Protein AF-A0A7V4Q526-F1 (afdb_monomer_lite)

Radius of gyration: 17.18 Å; chains: 1; bounding box: 49×26×50 Å

pLDDT: mean 86.92, std 17.35, range [34.34, 98.81]

Foldseek 3Di:
DDPPPPPCPDLAQDDLLRLLVVLLVLLVVQLVVLVVLCVFEDEPLLNVLSVVSSVVSVVSSVQSVVCNVVVHHPDPPNVVDDDDDPPCLVVQPADDGHHHDYNSNSVNNSVVSVVVSVVVVVSNVCSCVPDD

Sequence (132 aa):
MALSTDSVQGDVCYTFEAAIEMATQMEDEGFRAYLSALRIVKDKGARQIFKEAALDELEHKHQLEKALIDGEMKGGAGLQQPVPTMNLSYVLAKRELRAESDAREALAYAIHLEKGSIDFYQRMSKGCEGAP

Structure (mmCIF, N/CA/C/O backbone):
data_AF-A0A7V4Q526-F1
#
_entry.id   AF-A0A7V4Q526-F1
#
loop_
_atom_site.group_PDB
_atom_site.id
_atom_site.type_symbol
_atom_site.label_atom_id
_atom_site.label_alt_id
_atom_site.label_comp_id
_atom_site.label_asym_id
_atom_site.label_entity_id
_atom_site.label_seq_id
_atom_site.pdbx_PDB_ins_code
_atom_site.Cartn_x
_atom_site.Cartn_y
_atom_site.Cartn_z
_atom_site.occupancy
_atom_site.B_iso_or_equiv
_atom_site.auth_seq_id
_atom_site.auth_comp_id
_atom_site.auth_asym_id
_atom_site.auth_atom_id
_atom_site.pdbx_PDB_model_num
ATOM 1 N N . MET A 1 1 ? -31.234 1.199 -24.301 1.00 36.28 1 MET A N 1
ATOM 2 C CA . MET A 1 1 ? -29.969 1.481 -25.006 1.00 36.28 1 MET A CA 1
ATOM 3 C C . MET A 1 1 ? -28.967 1.883 -23.936 1.00 36.28 1 MET A C 1
ATOM 5 O O . MET A 1 1 ? -28.979 3.025 -23.505 1.00 36.28 1 MET A O 1
ATOM 9 N N . ALA A 1 2 ? -28.252 0.906 -23.378 1.00 34.34 2 ALA A N 1
ATOM 10 C CA . ALA A 1 2 ? -27.246 1.141 -22.347 1.00 34.34 2 ALA A CA 1
ATOM 11 C C . ALA A 1 2 ? -25.891 1.267 -23.048 1.00 34.34 2 ALA A C 1
ATOM 13 O O . ALA A 1 2 ? -25.479 0.344 -23.746 1.00 34.34 2 ALA A O 1
ATOM 14 N N . LEU A 1 3 ? -25.252 2.427 -22.917 1.00 39.72 3 LEU A N 1
ATOM 15 C CA . LEU A 1 3 ? -23.849 2.601 -23.265 1.00 39.72 3 LEU A CA 1
ATOM 16 C C . LEU A 1 3 ? -23.042 2.149 -22.050 1.00 39.72 3 LEU A C 1
ATOM 18 O O . LEU A 1 3 ? -22.919 2.885 -21.074 1.00 39.72 3 LEU A O 1
ATOM 22 N N . SER A 1 4 ? -22.555 0.914 -22.100 1.00 38.62 4 SER A N 1
ATOM 23 C CA . SER A 1 4 ? -21.489 0.447 -21.223 1.00 38.62 4 SER A CA 1
ATOM 24 C C . SER A 1 4 ? -20.201 1.123 -21.681 1.00 38.62 4 SER A C 1
ATOM 26 O O . SER A 1 4 ? -19.687 0.819 -22.755 1.00 38.62 4 SER A O 1
ATOM 28 N N . THR A 1 5 ? -19.697 2.077 -20.906 1.00 42.31 5 THR A N 1
ATOM 29 C CA . THR A 1 5 ? -18.315 2.540 -21.039 1.00 42.31 5 THR A CA 1
ATOM 30 C C . THR A 1 5 ? -17.425 1.553 -20.295 1.00 42.31 5 THR A C 1
ATOM 32 O O . THR A 1 5 ? -17.033 1.805 -19.158 1.00 42.31 5 THR A O 1
ATOM 35 N N . ASP A 1 6 ? -17.141 0.415 -20.925 1.00 39.94 6 ASP A N 1
ATOM 36 C CA . ASP A 1 6 ? -15.952 -0.354 -20.572 1.00 39.94 6 ASP A CA 1
ATOM 37 C C . ASP A 1 6 ? -14.749 0.475 -21.028 1.00 39.94 6 ASP A C 1
ATOM 39 O O . ASP A 1 6 ? -14.494 0.645 -22.223 1.00 39.94 6 ASP A O 1
ATOM 43 N N . SER A 1 7 ? -14.043 1.070 -20.071 1.00 39.41 7 SER A N 1
ATOM 44 C CA . SER A 1 7 ? -12.745 1.691 -20.305 1.00 39.41 7 SER A CA 1
ATOM 45 C C . SER A 1 7 ? -11.748 0.588 -20.659 1.00 39.41 7 SER A C 1
ATOM 47 O O . SER A 1 7 ? -11.126 -0.008 -19.780 1.00 39.41 7 SER A O 1
ATOM 49 N N . VAL A 1 8 ? -11.622 0.297 -21.954 1.00 44.03 8 VAL A N 1
ATOM 50 C CA . VAL A 1 8 ? -10.543 -0.523 -22.508 1.00 44.03 8 VAL A CA 1
ATOM 51 C C . VAL A 1 8 ? -9.253 0.282 -22.366 1.00 44.03 8 VAL A C 1
ATOM 53 O O . VAL A 1 8 ? -8.866 1.035 -23.257 1.00 44.03 8 VAL A O 1
ATOM 56 N N . GLN A 1 9 ? -8.602 0.174 -21.211 1.00 48.62 9 GLN A N 1
ATOM 57 C CA . GLN A 1 9 ? -7.187 0.502 -21.106 1.00 48.62 9 GLN A CA 1
ATOM 58 C C . GLN A 1 9 ? -6.470 -0.645 -21.829 1.00 48.62 9 GLN A C 1
ATOM 60 O O . GLN A 1 9 ? -6.382 -1.745 -21.291 1.00 48.62 9 GLN A O 1
ATOM 65 N N . GLY A 1 10 ? -6.119 -0.441 -23.102 1.00 48.88 10 GLY A N 1
ATOM 66 C CA . GLY A 1 10 ? -5.400 -1.447 -23.889 1.00 48.88 10 GLY A CA 1
ATOM 67 C C . GLY A 1 10 ? -4.068 -1.821 -23.236 1.00 48.88 10 GLY A C 1
ATOM 68 O O . GLY A 1 10 ? -3.585 -1.092 -22.370 1.00 48.88 10 GLY A O 1
ATOM 69 N N . ASP A 1 11 ? -3.478 -2.938 -23.659 1.00 56.81 11 ASP A N 1
ATOM 70 C CA . ASP A 1 11 ? -2.137 -3.358 -23.245 1.00 56.81 11 ASP A CA 1
ATOM 71 C C . ASP A 1 11 ? -1.111 -2.319 -23.739 1.00 56.81 11 ASP A C 1
ATOM 73 O O . ASP A 1 11 ? -0.634 -2.360 -24.874 1.00 56.81 11 ASP A O 1
ATOM 77 N N . VAL A 1 12 ? -0.868 -1.290 -22.923 1.00 62.72 12 VAL A N 1
ATOM 78 C CA . VAL A 1 12 ? 0.111 -0.238 -23.199 1.00 62.72 12 VAL A CA 1
ATOM 79 C C . VAL A 1 12 ? 1.437 -0.689 -22.610 1.00 62.72 12 VAL A C 1
ATOM 81 O O . VAL A 1 12 ? 1.535 -0.924 -21.407 1.00 62.72 12 VAL A O 1
ATOM 84 N N . CYS A 1 13 ? 2.470 -0.770 -23.447 1.00 73.25 13 CYS A N 1
ATOM 85 C CA . CYS A 1 13 ? 3.811 -1.027 -22.953 1.00 73.25 13 CYS A CA 1
ATOM 86 C C . CYS A 1 13 ? 4.381 0.253 -22.329 1.00 73.25 13 CYS A C 1
ATOM 88 O O . CYS A 1 13 ? 4.461 1.300 -22.978 1.00 73.25 13 CYS A O 1
ATOM 90 N N . TYR A 1 14 ? 4.733 0.169 -21.049 1.00 79.88 14 TYR A N 1
ATOM 91 C CA . TYR A 1 14 ? 5.260 1.284 -20.271 1.00 79.88 14 TYR A CA 1
ATOM 92 C C . TYR A 1 14 ? 6.788 1.308 -20.343 1.00 79.88 14 TYR A C 1
ATOM 94 O O . TYR A 1 14 ? 7.434 0.259 -20.362 1.00 79.88 14 TYR A O 1
ATOM 102 N N . THR A 1 15 ? 7.384 2.504 -20.340 1.00 89.19 15 THR A N 1
ATOM 103 C CA . THR A 1 15 ? 8.808 2.614 -19.994 1.00 89.19 15 THR A CA 1
ATOM 104 C C . THR A 1 15 ? 8.996 2.255 -18.520 1.00 89.19 15 THR A C 1
ATOM 106 O O . THR A 1 15 ? 8.033 2.259 -17.747 1.00 89.19 15 THR A O 1
ATOM 109 N N . PHE A 1 16 ? 10.233 1.958 -18.119 1.00 89.50 16 PHE A N 1
ATOM 110 C CA . PHE A 1 16 ? 10.550 1.691 -16.717 1.00 89.50 16 PHE A CA 1
ATOM 111 C C . PHE A 1 16 ? 10.083 2.844 -15.819 1.00 89.50 16 PHE A C 1
ATOM 113 O O . PHE A 1 16 ? 9.369 2.621 -14.848 1.00 89.50 16 PHE A O 1
ATOM 120 N N . GLU A 1 17 ? 10.400 4.080 -16.196 1.00 92.69 17 GLU A N 1
ATOM 121 C CA . GL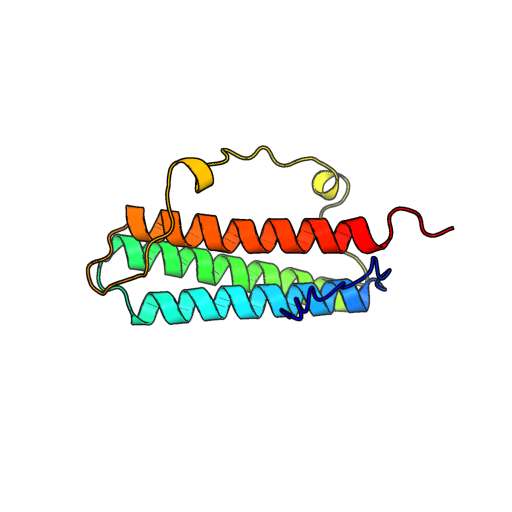U A 1 17 ? 10.044 5.282 -15.446 1.00 92.69 17 GLU A CA 1
ATOM 122 C C . GLU A 1 17 ? 8.527 5.427 -15.315 1.00 92.69 17 GLU A C 1
ATOM 124 O O . GLU A 1 17 ? 8.026 5.597 -14.208 1.00 92.69 17 GLU A O 1
ATOM 129 N N . ALA A 1 18 ? 7.786 5.268 -16.417 1.00 92.75 18 ALA A N 1
ATOM 130 C CA . ALA A 1 18 ? 6.330 5.368 -16.400 1.00 92.75 18 ALA A CA 1
ATOM 131 C C . ALA A 1 18 ? 5.691 4.293 -15.505 1.00 92.75 18 ALA A C 1
ATOM 133 O O . ALA A 1 18 ? 4.774 4.592 -14.741 1.00 92.75 18 ALA A O 1
ATOM 134 N N . ALA A 1 19 ? 6.187 3.053 -15.559 1.00 92.19 19 ALA A N 1
ATOM 135 C CA . ALA A 1 19 ? 5.698 1.974 -14.704 1.00 92.19 19 ALA A CA 1
ATOM 136 C C . ALA A 1 19 ? 5.959 2.265 -13.216 1.00 92.19 19 ALA A C 1
ATOM 138 O O . ALA A 1 19 ? 5.068 2.094 -12.382 1.00 92.19 19 ALA A O 1
ATOM 139 N N . ILE A 1 20 ? 7.157 2.746 -12.873 1.00 94.25 20 ILE A N 1
ATOM 140 C CA . ILE A 1 20 ? 7.510 3.050 -11.483 1.00 94.25 20 ILE A CA 1
ATOM 141 C C . ILE A 1 20 ? 6.759 4.284 -10.962 1.00 94.25 20 ILE A C 1
ATOM 143 O O . ILE A 1 20 ? 6.321 4.277 -9.812 1.00 94.25 20 ILE A O 1
ATOM 147 N N . GLU A 1 21 ? 6.537 5.317 -11.776 1.00 95.19 21 GLU A N 1
ATOM 148 C CA . GLU A 1 21 ? 5.713 6.476 -11.398 1.00 95.19 21 GLU A CA 1
ATOM 149 C C . GLU A 1 21 ? 4.260 6.069 -11.118 1.00 95.19 21 GLU A C 1
ATOM 151 O O . GLU A 1 21 ? 3.690 6.461 -10.096 1.00 95.19 21 GLU A O 1
ATOM 156 N N . MET A 1 22 ? 3.676 5.227 -11.976 1.00 94.81 22 MET A N 1
ATOM 157 C CA . MET A 1 22 ? 2.328 4.693 -11.768 1.00 94.81 22 MET A CA 1
ATOM 158 C C . MET A 1 22 ? 2.239 3.843 -10.494 1.00 94.81 22 MET A C 1
ATOM 160 O O . MET A 1 22 ? 1.290 3.991 -9.723 1.00 94.81 22 MET A O 1
ATOM 164 N N . ALA A 1 23 ? 3.231 2.986 -10.246 1.00 95.38 23 ALA A N 1
ATOM 165 C CA . ALA A 1 23 ? 3.318 2.206 -9.014 1.00 95.38 23 ALA A CA 1
ATOM 166 C C . ALA A 1 23 ? 3.448 3.113 -7.779 1.00 95.38 23 ALA A C 1
ATOM 168 O O . ALA A 1 23 ? 2.723 2.945 -6.806 1.00 95.38 23 ALA A O 1
ATOM 169 N N . THR A 1 24 ? 4.296 4.142 -7.846 1.00 97.50 24 THR A N 1
ATOM 170 C CA . THR A 1 24 ? 4.499 5.113 -6.757 1.00 97.50 24 THR A CA 1
ATOM 171 C C . THR A 1 24 ? 3.200 5.838 -6.407 1.00 97.50 24 THR A C 1
ATOM 173 O O . THR A 1 24 ? 2.898 6.047 -5.229 1.00 97.50 24 THR A O 1
ATOM 176 N N . GLN A 1 25 ? 2.410 6.213 -7.418 1.00 97.94 25 GLN A N 1
ATOM 177 C CA . GLN A 1 25 ? 1.090 6.800 -7.202 1.00 97.94 25 GLN A CA 1
ATOM 178 C C . GLN A 1 25 ? 0.140 5.807 -6.521 1.00 97.94 25 GLN A C 1
ATOM 180 O O . GLN A 1 25 ? -0.552 6.187 -5.577 1.00 97.94 25 GLN A O 1
ATOM 185 N N . MET A 1 26 ? 0.120 4.551 -6.971 1.00 97.62 26 MET A N 1
ATOM 186 C CA . MET A 1 26 ? -0.713 3.506 -6.374 1.00 97.62 26 MET A CA 1
ATOM 187 C C . MET A 1 26 ? -0.382 3.298 -4.886 1.00 97.62 26 MET A C 1
ATOM 189 O O . MET A 1 26 ? -1.300 3.258 -4.066 1.00 97.62 26 MET A O 1
ATOM 193 N N . GLU A 1 27 ? 0.903 3.260 -4.516 1.00 98.25 27 GLU A N 1
ATOM 194 C CA . GLU A 1 27 ? 1.321 3.141 -3.109 1.00 98.25 27 GLU A CA 1
ATOM 195 C C . GLU A 1 27 ? 0.938 4.383 -2.276 1.00 98.25 27 GLU A C 1
ATOM 197 O O . GLU A 1 27 ? 0.510 4.268 -1.125 1.00 98.25 27 GLU A O 1
ATOM 202 N N . ASP A 1 28 ? 1.007 5.597 -2.846 1.00 98.56 28 ASP A N 1
ATOM 203 C CA . ASP A 1 28 ? 0.531 6.817 -2.163 1.00 98.56 28 ASP A CA 1
ATOM 204 C C . ASP A 1 28 ? -0.988 6.779 -1.917 1.00 98.56 28 ASP A C 1
ATOM 206 O O . ASP A 1 28 ? -1.468 7.199 -0.857 1.00 98.56 28 ASP A O 1
ATOM 210 N N . GLU A 1 29 ? -1.757 6.255 -2.874 1.00 98.44 29 GLU A N 1
ATOM 211 C CA . GLU A 1 29 ? -3.200 6.050 -2.737 1.00 98.44 29 GLU A CA 1
ATOM 212 C C . GLU A 1 29 ? -3.525 5.000 -1.661 1.00 98.44 29 GLU A C 1
ATOM 214 O O . GLU A 1 29 ? -4.396 5.252 -0.817 1.00 98.44 29 GLU A O 1
ATOM 219 N N . GLY A 1 30 ? -2.788 3.883 -1.619 1.00 98.19 30 GLY A N 1
ATOM 220 C CA . GLY A 1 30 ? -2.883 2.859 -0.571 1.00 98.19 30 GLY A CA 1
ATOM 221 C C . GLY A 1 30 ? -2.601 3.429 0.821 1.00 98.19 30 GLY A C 1
ATOM 222 O O . GLY A 1 30 ? -3.441 3.347 1.729 1.00 98.19 30 GLY A O 1
ATOM 223 N N . PHE A 1 31 ? -1.495 4.162 0.967 1.00 98.69 31 PHE A N 1
ATOM 224 C CA . PHE A 1 31 ? -1.151 4.869 2.202 1.00 98.69 31 PHE A CA 1
ATOM 225 C C . PHE A 1 31 ? -2.273 5.815 2.665 1.00 98.69 31 PHE A C 1
ATOM 227 O O . PHE A 1 31 ? -2.700 5.798 3.829 1.00 98.69 31 PHE A O 1
ATOM 234 N N . ARG A 1 32 ? -2.810 6.640 1.756 1.00 98.69 32 ARG A N 1
ATOM 235 C CA . ARG A 1 32 ? -3.916 7.567 2.063 1.00 98.69 32 ARG A CA 1
ATOM 236 C C . ARG A 1 32 ? -5.204 6.843 2.434 1.00 98.69 32 ARG A C 1
ATOM 238 O O . ARG A 1 32 ? -5.959 7.356 3.275 1.00 98.69 32 ARG A O 1
ATOM 245 N N . ALA A 1 33 ? -5.470 5.683 1.842 1.00 98.44 33 ALA A N 1
ATOM 246 C CA . ALA A 1 33 ? -6.612 4.857 2.199 1.00 98.44 33 ALA A CA 1
ATOM 247 C C . ALA A 1 33 ? -6.496 4.369 3.651 1.00 98.44 33 ALA A C 1
ATOM 249 O O . ALA A 1 33 ? -7.458 4.507 4.415 1.00 98.44 33 ALA A O 1
ATOM 250 N N . TYR A 1 34 ? -5.313 3.922 4.081 1.00 98.69 34 TYR A N 1
ATOM 251 C CA . TYR A 1 34 ? -5.080 3.526 5.472 1.00 98.69 34 TYR A CA 1
ATOM 252 C C . TYR A 1 34 ? -5.134 4.701 6.456 1.00 98.69 34 TYR A C 1
ATOM 254 O O . TYR A 1 34 ? -5.749 4.584 7.522 1.00 98.69 34 TYR A O 1
ATOM 262 N N . LEU A 1 35 ? -4.610 5.879 6.095 1.00 98.62 35 LEU A N 1
ATOM 263 C CA . LEU A 1 35 ? -4.798 7.090 6.909 1.00 98.62 35 LEU A CA 1
ATOM 264 C C . LEU A 1 35 ? -6.276 7.461 7.066 1.00 98.62 35 LEU A C 1
ATOM 266 O O . LEU A 1 35 ? -6.696 7.926 8.128 1.00 98.62 35 LEU A O 1
ATOM 270 N N . SER A 1 36 ? -7.074 7.266 6.019 1.00 98.56 36 SER A N 1
ATOM 271 C CA . SER A 1 36 ? -8.516 7.510 6.065 1.00 98.56 36 SER A CA 1
ATOM 272 C C . SER A 1 36 ? -9.224 6.479 6.946 1.00 98.56 36 SER A C 1
ATOM 274 O O . SER A 1 36 ? -10.035 6.862 7.788 1.00 98.56 36 SER A O 1
ATOM 276 N N . ALA A 1 37 ? -8.846 5.201 6.858 1.00 98.44 37 ALA A N 1
ATOM 277 C CA . ALA A 1 37 ? -9.348 4.140 7.730 1.00 98.44 37 ALA A CA 1
ATOM 278 C C . ALA A 1 37 ? -9.041 4.410 9.218 1.00 98.44 37 ALA A C 1
ATOM 280 O O . ALA A 1 37 ? -9.926 4.295 10.069 1.00 98.44 37 ALA A O 1
ATOM 281 N N . LEU A 1 38 ? -7.826 4.877 9.535 1.00 98.56 38 LEU A N 1
ATOM 282 C CA . LEU A 1 38 ? -7.406 5.268 10.891 1.00 98.56 38 LEU A CA 1
ATOM 283 C C . LEU A 1 38 ? -8.225 6.416 11.498 1.00 98.56 38 LEU A C 1
ATOM 285 O O . LEU A 1 38 ? -8.255 6.554 12.726 1.00 98.56 38 LEU A O 1
ATOM 289 N N . ARG A 1 39 ? -8.865 7.253 10.673 1.00 98.44 39 ARG A N 1
ATOM 290 C CA . ARG A 1 39 ? -9.774 8.316 11.139 1.00 98.44 39 ARG A CA 1
ATOM 291 C C . ARG A 1 39 ? -11.168 7.787 11.480 1.00 98.44 39 ARG A C 1
ATOM 293 O O . ARG A 1 39 ? -11.885 8.450 12.223 1.00 98.44 39 ARG A O 1
ATOM 300 N N . ILE A 1 40 ? -11.541 6.618 10.959 1.00 98.62 40 ILE A N 1
ATOM 301 C CA . ILE A 1 40 ? -12.857 6.001 11.164 1.00 98.62 40 ILE A CA 1
ATOM 302 C C . ILE A 1 40 ? -12.841 5.114 12.412 1.00 98.62 40 ILE A C 1
ATOM 304 O O . ILE A 1 40 ? -13.678 5.284 13.298 1.00 98.62 40 ILE A O 1
ATOM 308 N N . VAL A 1 41 ? -11.889 4.180 12.500 1.00 98.56 41 VAL A N 1
ATOM 309 C CA . VAL A 1 41 ? -11.913 3.119 13.520 1.00 98.56 41 VAL A CA 1
ATOM 310 C C . VAL A 1 41 ? -11.365 3.567 14.881 1.00 98.56 41 VAL A C 1
ATOM 312 O O . VAL A 1 41 ? -10.365 4.292 14.985 1.00 98.56 41 VAL A O 1
ATOM 315 N N . LYS A 1 42 ? -12.006 3.090 15.953 1.00 98.31 42 LYS A N 1
ATOM 316 C CA . LYS A 1 42 ? -11.611 3.351 17.349 1.00 98.31 42 LYS A CA 1
ATOM 317 C C . LYS A 1 42 ? -11.015 2.131 18.047 1.00 98.31 42 LYS A C 1
ATOM 319 O O . LYS A 1 42 ? -10.267 2.317 19.008 1.00 98.31 42 LYS A O 1
ATOM 324 N N . ASP A 1 43 ? -11.322 0.920 17.581 1.00 98.62 43 ASP A N 1
ATOM 325 C CA . ASP A 1 43 ? -10.762 -0.310 18.145 1.00 98.62 43 ASP A CA 1
ATOM 326 C C . ASP A 1 43 ? -9.229 -0.316 18.058 1.00 98.62 43 ASP A C 1
ATOM 328 O O . ASP A 1 43 ? -8.641 0.035 17.034 1.00 98.62 43 ASP A O 1
ATOM 332 N N . LYS A 1 44 ? -8.560 -0.710 19.145 1.00 98.38 44 LYS A N 1
ATOM 333 C CA . LYS A 1 44 ? -7.093 -0.654 19.216 1.00 98.38 44 LYS A CA 1
ATOM 334 C C . LYS A 1 44 ? -6.435 -1.644 18.256 1.00 98.38 44 LYS A C 1
ATOM 336 O O . LYS A 1 44 ? -5.408 -1.303 17.677 1.00 98.38 44 LYS A O 1
ATOM 341 N N . GLY A 1 45 ? -7.018 -2.831 18.084 1.00 98.44 45 GLY A N 1
ATOM 342 C CA . GLY A 1 45 ? -6.500 -3.851 17.175 1.00 98.44 45 GLY A CA 1
ATOM 343 C C . GLY A 1 45 ? -6.646 -3.427 15.717 1.00 98.44 45 GLY A C 1
ATOM 344 O O . GLY A 1 45 ? -5.667 -3.443 14.975 1.00 98.44 45 GLY A O 1
ATOM 345 N N . ALA A 1 46 ? -7.827 -2.940 15.332 1.00 98.62 46 ALA A N 1
ATOM 346 C CA . ALA A 1 46 ? -8.072 -2.382 14.001 1.00 98.62 46 ALA A CA 1
ATOM 347 C C . ALA A 1 46 ? -7.110 -1.233 13.661 1.00 98.62 46 ALA A C 1
ATOM 349 O O . ALA A 1 46 ? -6.526 -1.188 12.578 1.00 98.62 46 ALA A O 1
ATOM 350 N N . ARG A 1 47 ? -6.906 -0.310 14.609 1.00 98.69 47 ARG A N 1
ATOM 351 C CA . ARG A 1 47 ? -5.967 0.808 14.444 1.00 98.69 47 ARG A CA 1
ATOM 352 C C . ARG A 1 47 ? -4.528 0.342 14.274 1.00 98.69 47 ARG A C 1
ATOM 354 O O . ARG A 1 47 ? -3.801 0.958 13.504 1.00 98.69 47 ARG A O 1
ATOM 361 N N . GLN A 1 48 ? -4.110 -0.698 14.994 1.00 98.75 48 GLN A N 1
ATOM 362 C CA . GLN A 1 48 ? -2.757 -1.228 14.859 1.00 98.75 48 GLN A CA 1
ATOM 363 C C . GLN A 1 48 ? -2.537 -1.810 13.459 1.00 98.75 48 GLN A C 1
ATOM 365 O O . GLN A 1 48 ? -1.565 -1.433 12.818 1.00 98.75 48 GLN A O 1
ATOM 370 N N . ILE A 1 49 ? -3.485 -2.607 12.955 1.00 98.75 49 ILE A N 1
ATOM 371 C CA . ILE A 1 49 ? -3.427 -3.188 11.603 1.00 98.75 49 ILE A CA 1
ATOM 372 C C . ILE A 1 49 ? -3.273 -2.097 10.540 1.00 98.75 49 ILE A C 1
ATOM 374 O O . ILE A 1 49 ? -2.360 -2.153 9.726 1.00 98.75 49 ILE A O 1
ATOM 378 N N . PHE A 1 50 ? -4.122 -1.066 10.564 1.00 98.81 50 PHE A N 1
ATOM 379 C CA . PHE A 1 50 ? -4.028 0.003 9.564 1.00 98.81 50 PHE A CA 1
ATOM 380 C C . PHE A 1 50 ? -2.793 0.882 9.726 1.00 98.81 50 PHE A C 1
ATOM 382 O O . PHE A 1 50 ? -2.332 1.461 8.750 1.00 98.81 50 PHE A O 1
ATOM 389 N N . LYS A 1 51 ? -2.259 1.014 10.943 1.00 98.81 51 LYS A N 1
ATOM 390 C CA . LYS A 1 51 ? -1.004 1.733 11.160 1.00 98.81 51 LYS A CA 1
ATOM 391 C C . LYS A 1 51 ? 0.176 0.965 10.571 1.00 98.81 51 LYS A C 1
ATOM 393 O O . LYS A 1 51 ? 1.019 1.597 9.952 1.00 98.81 51 LYS A O 1
ATOM 398 N N . GLU A 1 52 ? 0.243 -0.343 10.798 1.00 98.75 52 GLU A N 1
ATOM 399 C CA . GLU A 1 52 ? 1.282 -1.207 10.227 1.00 98.75 52 GLU A CA 1
ATOM 400 C C . GLU A 1 52 ? 1.202 -1.187 8.702 1.00 98.75 52 GLU A C 1
ATOM 402 O O . GLU A 1 52 ? 2.164 -0.774 8.068 1.00 98.75 52 GLU A O 1
ATOM 407 N N . ALA A 1 53 ? 0.021 -1.446 8.133 1.00 98.50 53 ALA A N 1
ATOM 408 C CA . ALA A 1 53 ? -0.165 -1.419 6.685 1.00 98.50 53 ALA A CA 1
ATOM 409 C C . ALA A 1 53 ? 0.187 -0.050 6.071 1.00 98.50 53 ALA A C 1
ATOM 411 O O . ALA A 1 53 ? 0.889 0.018 5.076 1.00 98.50 53 ALA A O 1
ATOM 412 N N . ALA A 1 54 ? -0.196 1.069 6.702 1.00 98.69 54 ALA A N 1
ATOM 413 C CA . ALA A 1 54 ? 0.203 2.397 6.226 1.00 98.69 54 ALA A CA 1
ATOM 414 C C . ALA A 1 54 ? 1.728 2.617 6.220 1.00 98.69 54 ALA A C 1
ATOM 416 O O . ALA A 1 54 ? 2.236 3.367 5.390 1.00 98.69 54 ALA A O 1
ATOM 417 N N . LEU A 1 55 ? 2.457 2.041 7.179 1.00 98.75 55 LEU A N 1
ATOM 418 C CA . LEU A 1 55 ? 3.916 2.143 7.208 1.00 98.75 55 LEU A CA 1
ATOM 419 C C . LEU A 1 55 ? 4.549 1.283 6.113 1.00 98.75 55 LEU A C 1
ATOM 421 O O . LEU A 1 55 ? 5.520 1.733 5.510 1.00 98.75 55 LEU A O 1
ATOM 425 N N . ASP A 1 56 ? 3.974 0.114 5.833 1.00 98.44 56 ASP A N 1
ATOM 426 C CA . ASP A 1 56 ? 4.413 -0.749 4.736 1.00 98.44 56 ASP A CA 1
ATOM 427 C C . ASP A 1 56 ? 4.259 -0.031 3.384 1.00 98.44 56 ASP A C 1
ATOM 429 O O . ASP A 1 56 ? 5.234 0.063 2.644 1.00 98.44 56 ASP A O 1
ATOM 433 N N . GLU A 1 57 ? 3.119 0.622 3.116 1.00 98.44 57 GLU A N 1
ATOM 434 C CA . GLU A 1 57 ? 2.930 1.379 1.862 1.00 98.44 57 GLU A CA 1
ATOM 435 C C . GLU A 1 57 ? 3.909 2.550 1.707 1.00 98.44 57 GLU A C 1
ATOM 437 O O . GLU A 1 57 ? 4.355 2.867 0.603 1.00 98.44 57 GLU A O 1
ATOM 442 N N . LEU A 1 58 ? 4.292 3.206 2.810 1.00 98.44 58 LEU A N 1
ATOM 443 C CA . LEU A 1 58 ? 5.331 4.239 2.763 1.00 98.44 58 LEU A CA 1
ATOM 444 C C . LEU A 1 58 ? 6.699 3.659 2.399 1.00 98.44 58 LEU A C 1
ATOM 446 O O . LEU A 1 58 ? 7.445 4.296 1.654 1.00 98.44 58 LEU A O 1
ATOM 450 N N . GLU A 1 59 ? 7.033 2.482 2.924 1.00 98.00 59 GLU A N 1
ATOM 451 C CA . GLU A 1 59 ? 8.277 1.794 2.587 1.00 98.00 59 GLU A CA 1
ATOM 452 C C . GLU A 1 59 ? 8.263 1.321 1.127 1.00 98.00 59 GLU A C 1
ATOM 454 O O . GLU A 1 59 ? 9.233 1.561 0.408 1.00 98.00 59 GLU A O 1
ATOM 459 N N . HIS A 1 60 ? 7.157 0.743 0.645 1.00 96.56 60 HIS A N 1
ATOM 460 C CA . HIS A 1 60 ? 6.987 0.362 -0.762 1.00 96.56 60 HIS A CA 1
ATOM 461 C C . HIS A 1 60 ? 7.176 1.566 -1.689 1.00 96.56 60 HIS A C 1
ATOM 463 O O . HIS A 1 60 ? 7.998 1.535 -2.610 1.00 96.56 60 HIS A O 1
ATOM 469 N N . LYS A 1 61 ? 6.488 2.675 -1.392 1.00 97.81 61 LYS A N 1
ATOM 470 C CA . LYS A 1 61 ? 6.627 3.933 -2.128 1.00 97.81 61 LYS A CA 1
ATOM 471 C C . LYS A 1 61 ? 8.075 4.420 -2.145 1.00 97.81 61 LYS A C 1
ATOM 473 O O . LYS A 1 61 ? 8.596 4.766 -3.203 1.00 97.81 61 LYS A O 1
ATOM 478 N N . HIS A 1 62 ? 8.745 4.415 -0.993 1.00 97.81 62 HIS A N 1
ATOM 479 C CA . HIS A 1 62 ? 10.142 4.834 -0.899 1.00 97.81 62 HIS A CA 1
ATOM 480 C C . HIS A 1 62 ? 11.068 3.970 -1.770 1.00 97.81 62 HIS A C 1
ATOM 482 O O . HIS A 1 62 ? 11.966 4.493 -2.436 1.00 97.81 62 HIS A O 1
ATOM 488 N N . GLN A 1 63 ? 10.853 2.653 -1.793 1.00 95.94 63 GLN A N 1
ATOM 489 C CA . GLN A 1 63 ? 11.636 1.729 -2.615 1.00 95.94 63 GLN A CA 1
ATOM 490 C C . GLN A 1 63 ? 11.456 1.995 -4.114 1.00 95.94 63 GLN A C 1
ATOM 492 O O . GLN A 1 63 ? 12.445 1.971 -4.851 1.00 95.94 63 GLN A O 1
ATOM 497 N N . LEU A 1 64 ? 10.235 2.306 -4.553 1.00 96.25 64 LEU A N 1
ATOM 498 C CA . LEU A 1 64 ? 9.930 2.674 -5.939 1.00 96.25 64 LEU A CA 1
ATOM 499 C C . LEU A 1 64 ? 10.564 4.015 -6.330 1.00 96.25 64 LEU A C 1
ATOM 501 O O . LEU A 1 64 ? 11.250 4.104 -7.347 1.00 96.25 64 LEU A O 1
ATOM 505 N N . GLU A 1 65 ? 10.435 5.044 -5.492 1.00 97.06 65 GLU A N 1
ATOM 506 C CA . GLU A 1 65 ? 11.069 6.349 -5.736 1.00 97.06 65 GLU A CA 1
ATOM 507 C C . GLU A 1 65 ? 12.596 6.228 -5.826 1.00 97.06 65 GLU A C 1
ATOM 509 O O . GLU A 1 65 ? 13.244 6.873 -6.651 1.00 97.06 65 GLU A O 1
ATOM 514 N N . LYS A 1 66 ? 13.191 5.357 -5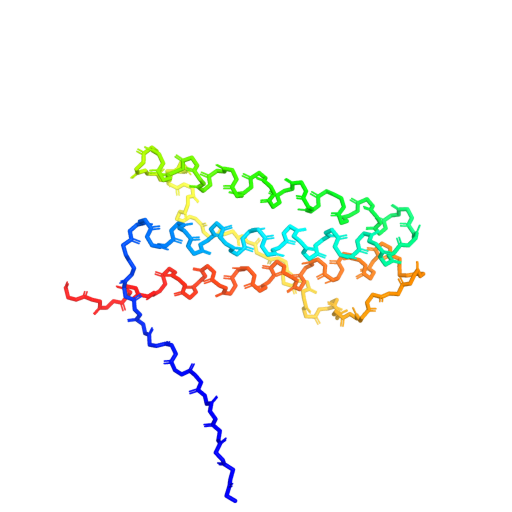.008 1.00 97.00 66 LYS A N 1
ATOM 515 C CA . LYS A 1 66 ? 14.620 5.060 -5.084 1.00 97.00 66 LYS A CA 1
ATOM 516 C C . LYS A 1 66 ? 14.994 4.355 -6.386 1.00 97.00 66 LYS A C 1
ATOM 518 O O . LYS A 1 66 ? 16.049 4.652 -6.940 1.00 97.00 66 LYS A O 1
ATOM 523 N N . ALA A 1 67 ? 14.146 3.464 -6.890 1.00 95.25 67 ALA A N 1
ATOM 524 C CA . ALA A 1 67 ? 14.372 2.787 -8.162 1.00 95.25 67 ALA A CA 1
ATOM 525 C C . ALA A 1 67 ? 14.366 3.754 -9.357 1.00 95.25 67 ALA A C 1
ATOM 527 O O . ALA A 1 67 ? 15.140 3.552 -10.288 1.00 95.25 67 ALA A O 1
ATOM 528 N N . LEU A 1 68 ? 13.582 4.841 -9.311 1.00 94.38 68 LEU A N 1
ATOM 529 C CA . LEU A 1 68 ? 13.657 5.916 -10.317 1.00 94.38 68 LEU A CA 1
ATOM 530 C C . LEU A 1 68 ? 15.035 6.585 -10.351 1.00 94.38 68 LEU A C 1
ATOM 532 O O . LEU A 1 68 ? 15.527 6.928 -11.422 1.00 94.38 68 LEU A O 1
ATOM 536 N N . ILE A 1 69 ? 15.659 6.774 -9.186 1.00 95.50 69 ILE A N 1
ATOM 537 C CA . ILE A 1 69 ? 16.995 7.376 -9.082 1.00 95.50 69 ILE A CA 1
ATOM 538 C C . ILE A 1 69 ? 18.071 6.382 -9.524 1.00 95.50 69 ILE A C 1
ATOM 540 O O . ILE A 1 69 ? 18.983 6.748 -10.264 1.00 95.50 69 ILE A O 1
ATOM 544 N N . ASP A 1 70 ? 17.974 5.139 -9.053 1.00 94.44 70 ASP A N 1
ATOM 545 C CA . ASP A 1 70 ? 18.968 4.094 -9.309 1.00 94.44 70 ASP A CA 1
ATOM 546 C C . ASP A 1 70 ? 18.884 3.570 -10.766 1.00 94.44 70 ASP A C 1
ATOM 548 O O . ASP A 1 70 ? 19.862 3.028 -11.279 1.00 94.44 70 ASP A O 1
ATOM 552 N N . GLY A 1 71 ? 17.743 3.747 -11.447 1.00 91.44 71 GLY A N 1
ATOM 553 C CA . GLY A 1 71 ? 17.484 3.250 -12.805 1.00 91.44 71 GLY A CA 1
ATOM 554 C C . GLY A 1 71 ? 17.179 1.749 -12.876 1.00 91.44 71 GLY A C 1
ATOM 555 O O . GLY A 1 71 ? 17.070 1.189 -13.965 1.00 91.44 71 GLY A O 1
ATOM 556 N N . GLU A 1 72 ? 17.052 1.086 -11.727 1.00 88.56 72 GLU A N 1
ATOM 557 C CA . GLU A 1 72 ? 16.737 -0.335 -11.615 1.00 88.56 72 GLU A CA 1
ATOM 558 C C . GLU A 1 72 ? 15.991 -0.648 -10.310 1.00 88.56 72 GLU A C 1
ATOM 560 O O . GLU A 1 72 ? 16.160 0.018 -9.286 1.00 88.56 72 GLU A O 1
ATOM 565 N N . MET A 1 73 ? 15.182 -1.710 -10.331 1.00 85.75 73 MET A N 1
ATOM 566 C CA . MET A 1 73 ? 14.554 -2.257 -9.127 1.00 85.75 73 MET A CA 1
ATOM 567 C C . MET A 1 73 ? 15.495 -3.229 -8.414 1.00 85.75 73 MET A C 1
ATOM 569 O O . MET A 1 73 ? 16.069 -4.138 -9.017 1.00 85.75 73 MET A O 1
ATOM 573 N N . LYS A 1 74 ? 15.593 -3.099 -7.089 1.00 80.56 74 LYS A N 1
ATOM 574 C CA . LYS A 1 74 ? 16.323 -4.050 -6.238 1.00 80.56 74 LYS A CA 1
ATOM 575 C C . LYS A 1 74 ? 15.456 -5.283 -5.974 1.00 80.56 74 LYS A C 1
ATOM 577 O O . LYS A 1 74 ? 14.251 -5.170 -5.804 1.00 80.56 74 LYS A O 1
ATOM 582 N N . GLY A 1 75 ? 16.070 -6.467 -5.924 1.00 74.38 75 GLY A N 1
ATOM 583 C CA . GLY A 1 75 ? 15.365 -7.731 -5.643 1.00 74.38 75 GLY A CA 1
ATOM 584 C C . GLY A 1 75 ? 15.8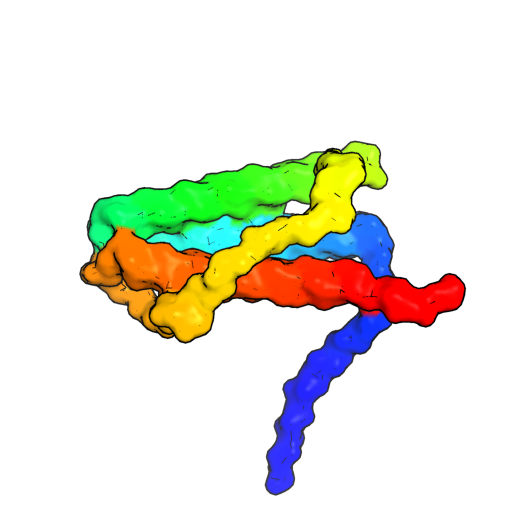24 -8.922 -6.489 1.00 74.38 75 GLY A C 1
ATOM 585 O O . GLY A 1 75 ? 15.598 -10.072 -6.109 1.00 74.38 75 GLY A O 1
ATOM 586 N N . GLY A 1 76 ? 16.540 -8.667 -7.591 1.00 74.62 76 GLY A N 1
ATOM 587 C CA . GLY A 1 76 ? 17.204 -9.695 -8.397 1.00 74.62 76 GLY A CA 1
ATOM 588 C C . GLY A 1 76 ? 16.270 -10.841 -8.800 1.00 74.62 76 GLY A C 1
ATOM 589 O O . GLY A 1 76 ? 15.118 -10.626 -9.167 1.00 74.62 76 GLY A O 1
ATOM 590 N N . ALA A 1 77 ? 16.754 -12.082 -8.692 1.00 72.12 77 ALA A N 1
ATOM 591 C CA . ALA A 1 77 ? 15.980 -13.277 -9.038 1.00 72.12 77 ALA A CA 1
ATOM 592 C C . ALA A 1 77 ? 14.715 -13.481 -8.178 1.00 72.12 77 ALA A C 1
ATOM 594 O O . ALA A 1 77 ? 13.821 -14.218 -8.590 1.00 72.12 77 ALA A O 1
ATOM 595 N N . GLY A 1 78 ? 14.622 -12.839 -7.007 1.00 74.56 78 GLY A N 1
ATOM 596 C CA . GLY A 1 78 ? 13.460 -12.939 -6.123 1.00 74.56 78 GLY A CA 1
ATOM 597 C C . GLY A 1 78 ? 12.198 -12.300 -6.706 1.00 74.56 78 GLY A C 1
ATOM 598 O O . GLY A 1 78 ? 11.108 -12.800 -6.457 1.00 74.56 78 GLY A O 1
ATOM 599 N N . LEU A 1 79 ? 12.338 -11.267 -7.548 1.00 75.12 79 LEU A N 1
ATOM 600 C CA . LEU A 1 79 ? 11.200 -10.591 -8.188 1.00 75.12 79 LEU A CA 1
ATOM 601 C C . LEU A 1 79 ? 10.444 -11.487 -9.178 1.00 75.12 79 LEU A C 1
ATOM 603 O O . LEU A 1 79 ? 9.275 -11.249 -9.454 1.00 75.12 79 LEU A O 1
ATOM 607 N N . GLN A 1 80 ? 11.103 -12.518 -9.713 1.00 73.44 80 GLN A N 1
ATOM 608 C CA . GLN A 1 80 ? 10.490 -13.448 -10.667 1.00 73.44 80 GLN A CA 1
ATOM 609 C C . GLN A 1 80 ? 9.853 -14.667 -9.996 1.00 73.44 80 GLN A C 1
ATOM 611 O O . GLN A 1 80 ? 9.281 -15.520 -10.677 1.00 73.44 80 GLN A O 1
ATOM 616 N N . GLN A 1 81 ? 9.965 -14.792 -8.672 1.00 80.81 81 GLN A N 1
ATOM 617 C CA . GLN A 1 81 ? 9.386 -15.926 -7.970 1.00 80.81 81 GLN A CA 1
ATOM 618 C C . GLN A 1 81 ? 7.926 -15.649 -7.612 1.00 80.81 81 GLN A C 1
ATOM 620 O O . GLN A 1 81 ? 7.617 -14.604 -7.038 1.00 80.81 81 GLN A O 1
ATOM 625 N N . PRO A 1 82 ? 7.011 -16.589 -7.900 1.00 78.50 82 PRO A N 1
ATOM 626 C CA . PRO A 1 82 ? 5.637 -16.456 -7.456 1.00 78.50 82 PRO A CA 1
ATOM 627 C C . PRO A 1 82 ? 5.588 -16.483 -5.928 1.00 78.50 82 PRO A C 1
ATOM 629 O O . PRO A 1 82 ? 6.110 -17.400 -5.292 1.00 78.50 82 PRO A O 1
ATOM 632 N N . VAL A 1 83 ? 4.917 -15.495 -5.342 1.00 80.62 83 VAL A N 1
ATOM 633 C CA . VAL A 1 83 ? 4.643 -15.459 -3.904 1.00 80.62 83 VAL A CA 1
ATOM 634 C C . VAL A 1 83 ? 3.368 -16.266 -3.637 1.00 80.62 83 VAL A C 1
ATOM 636 O O . VAL A 1 83 ? 2.310 -15.921 -4.172 1.00 80.62 83 VAL A O 1
ATOM 639 N N . PRO A 1 84 ? 3.418 -17.348 -2.836 1.00 84.56 84 PRO A N 1
ATOM 640 C CA . PRO A 1 84 ? 2.225 -18.114 -2.500 1.00 84.56 84 PRO A CA 1
ATOM 641 C C . PRO A 1 84 ? 1.208 -17.246 -1.756 1.00 84.56 84 PRO A C 1
ATOM 643 O O . PRO A 1 84 ? 1.541 -16.598 -0.765 1.00 84.56 84 PRO A O 1
ATOM 646 N N . THR A 1 85 ? -0.050 -17.270 -2.195 1.00 84.44 85 THR A N 1
ATOM 647 C CA . THR A 1 85 ? -1.133 -16.527 -1.545 1.00 84.44 85 THR A CA 1
ATOM 648 C C . THR A 1 85 ? -2.082 -17.470 -0.812 1.00 84.44 85 THR A C 1
ATOM 650 O O . THR A 1 85 ? -2.426 -18.554 -1.284 1.00 84.44 85 THR A O 1
ATOM 653 N N . MET A 1 86 ? -2.565 -17.037 0.354 1.00 88.31 86 MET A N 1
ATOM 654 C CA . MET A 1 86 ? -3.589 -17.773 1.109 1.00 88.31 86 MET A CA 1
ATOM 655 C C . MET A 1 86 ? -5.010 -17.558 0.564 1.00 88.31 86 MET A C 1
ATOM 657 O O . MET A 1 86 ? -5.945 -18.209 1.020 1.00 88.31 86 MET A O 1
ATOM 661 N N . ASN A 1 87 ? -5.191 -16.632 -0.387 1.00 87.19 87 ASN A N 1
ATOM 662 C CA . ASN A 1 87 ? -6.478 -16.321 -1.019 1.00 87.19 87 ASN A CA 1
ATOM 663 C C . ASN A 1 87 ? -7.613 -16.004 -0.019 1.00 87.19 87 ASN A C 1
ATOM 665 O O . ASN A 1 87 ? -8.780 -16.317 -0.243 1.00 87.19 87 ASN A O 1
ATOM 669 N N . LEU A 1 88 ? -7.289 -15.336 1.094 1.00 91.69 88 LEU A N 1
ATOM 670 C CA . LEU A 1 88 ? -8.244 -15.081 2.180 1.00 91.69 88 LEU A CA 1
ATOM 671 C C . LEU A 1 88 ? -9.392 -14.134 1.801 1.00 91.69 88 LEU A C 1
ATOM 673 O O . LEU A 1 88 ? -10.419 -14.138 2.477 1.00 91.69 88 LEU A O 1
ATOM 677 N N . SER A 1 89 ? -9.267 -13.373 0.710 1.00 88.62 89 SER A N 1
ATOM 678 C CA . SER A 1 89 ? -10.322 -12.473 0.218 1.00 88.62 89 SER A CA 1
ATOM 679 C C . SER A 1 89 ? -11.639 -13.190 -0.116 1.00 88.62 89 SER A C 1
ATOM 681 O O . SER A 1 89 ? -12.696 -12.572 -0.009 1.00 88.62 89 SER A O 1
ATOM 683 N N . TYR A 1 90 ? -11.608 -14.487 -0.456 1.00 87.31 90 TYR A N 1
ATOM 684 C CA . TYR A 1 90 ? -12.821 -15.285 -0.699 1.00 87.31 90 TYR A CA 1
ATOM 685 C C . TYR A 1 90 ? -13.588 -15.629 0.584 1.00 87.31 90 TYR A C 1
ATOM 687 O O . TYR A 1 90 ? -14.798 -15.834 0.545 1.00 87.31 90 TYR A O 1
ATOM 695 N N . VAL A 1 91 ? -12.887 -15.714 1.718 1.00 90.31 91 VAL A N 1
ATOM 696 C CA . VAL A 1 91 ? -13.457 -16.133 3.010 1.00 90.31 91 VAL A CA 1
ATOM 697 C C . VAL A 1 91 ? -13.759 -14.925 3.900 1.00 90.31 91 VAL A C 1
ATOM 699 O O . VAL A 1 91 ? -14.713 -14.935 4.678 1.00 90.31 91 VAL A O 1
ATOM 702 N N . LEU A 1 92 ? -12.952 -13.870 3.793 1.00 91.69 92 LEU A N 1
ATOM 703 C CA . LEU A 1 92 ? -13.079 -12.641 4.564 1.00 91.69 92 LEU A CA 1
ATOM 704 C C . LEU A 1 92 ? -13.651 -11.541 3.675 1.00 91.69 92 LEU A C 1
ATOM 706 O O . LEU A 1 92 ? -12.913 -10.862 2.972 1.00 91.69 92 LEU A O 1
ATOM 710 N N . ALA A 1 93 ? -14.972 -11.367 3.694 1.00 90.69 93 ALA A N 1
ATOM 711 C CA . ALA A 1 93 ? -15.631 -10.320 2.918 1.00 90.69 93 ALA A CA 1
ATOM 712 C C . ALA A 1 93 ? -15.283 -8.918 3.447 1.00 90.69 93 ALA A C 1
ATOM 714 O O . ALA A 1 93 ? -15.395 -8.660 4.650 1.00 90.69 93 ALA A O 1
ATOM 715 N N . LYS A 1 94 ? -14.927 -7.998 2.540 1.00 91.38 94 LYS A N 1
ATOM 716 C CA . LYS A 1 94 ? -14.779 -6.576 2.863 1.00 91.38 94 LYS A CA 1
ATOM 717 C C . LYS A 1 94 ? -16.134 -5.999 3.255 1.00 91.38 94 LYS A C 1
ATOM 719 O O . LYS A 1 94 ? -17.112 -6.124 2.521 1.00 91.38 94 LYS A O 1
ATOM 724 N N . ARG A 1 95 ? -16.169 -5.341 4.409 1.00 91.62 95 ARG A N 1
ATOM 725 C CA . ARG A 1 95 ? -17.301 -4.533 4.868 1.00 91.62 95 ARG A CA 1
ATOM 726 C C . ARG A 1 95 ? -16.887 -3.072 4.905 1.00 91.62 95 ARG A C 1
ATOM 728 O O . ARG A 1 95 ? -15.698 -2.762 4.971 1.00 91.62 95 ARG A O 1
ATOM 735 N N . GLU A 1 96 ? -17.871 -2.185 4.872 1.00 95.25 96 GLU A N 1
ATOM 736 C CA . GLU A 1 96 ? -17.626 -0.781 5.179 1.00 95.25 96 GLU A CA 1
ATOM 737 C C . GLU A 1 96 ? -17.125 -0.645 6.619 1.00 95.25 96 GLU A C 1
ATOM 739 O O . GLU A 1 96 ? -17.622 -1.309 7.537 1.00 95.25 96 GLU A O 1
ATOM 744 N N . LEU A 1 97 ? -16.110 0.200 6.799 1.00 97.94 97 LEU A N 1
ATOM 745 C CA . LEU A 1 97 ? -15.544 0.471 8.110 1.00 97.94 97 LEU A CA 1
ATOM 746 C C . LEU A 1 97 ? -16.485 1.360 8.912 1.00 97.94 97 LEU A C 1
ATOM 748 O O . LEU A 1 97 ? -17.030 2.341 8.407 1.00 97.94 97 LEU A O 1
ATOM 752 N N . ARG A 1 98 ? -16.607 1.042 10.195 1.00 98.31 98 ARG A N 1
ATOM 753 C CA . ARG A 1 98 ? -17.348 1.823 11.183 1.00 98.31 98 ARG A CA 1
ATOM 754 C C . ARG A 1 98 ? -16.505 2.004 12.437 1.00 98.31 98 ARG A C 1
ATOM 756 O O . ARG A 1 98 ? -15.454 1.383 12.588 1.00 98.31 98 ARG A O 1
ATOM 763 N N . ALA A 1 99 ? -16.925 2.898 13.326 1.00 98.19 99 ALA A N 1
ATOM 764 C CA . ALA A 1 99 ? -16.118 3.271 14.487 1.00 98.19 99 ALA A CA 1
ATOM 765 C C . ALA A 1 99 ? -15.776 2.070 15.387 1.00 98.19 99 ALA A C 1
ATOM 767 O O . ALA A 1 99 ? -14.700 2.030 15.985 1.00 98.19 99 ALA A O 1
ATOM 768 N N . GLU A 1 100 ? -16.682 1.100 15.452 1.00 97.88 100 GLU A N 1
ATOM 769 C CA . GLU A 1 100 ? -16.595 -0.139 16.217 1.00 97.88 100 GLU A CA 1
ATOM 770 C C . GLU A 1 100 ? -16.036 -1.332 15.432 1.00 97.88 100 GLU A C 1
ATOM 772 O O . GLU A 1 100 ? -16.035 -2.440 15.965 1.00 97.88 100 GLU A O 1
ATOM 777 N N . SER A 1 101 ? -15.587 -1.139 14.185 1.00 98.38 101 SER A N 1
ATOM 778 C CA . SER A 1 101 ? -14.968 -2.224 13.424 1.00 98.38 101 SER A CA 1
ATOM 779 C C . SER A 1 101 ? -13.766 -2.790 14.166 1.00 98.38 101 SER A C 1
ATOM 781 O O . SER A 1 101 ? -12.874 -2.046 14.575 1.00 98.38 101 SER A O 1
ATOM 783 N N . ASP A 1 102 ? -13.771 -4.109 14.336 1.00 97.75 102 ASP A N 1
ATOM 784 C CA . ASP A 1 102 ? -12.759 -4.838 15.089 1.00 97.75 102 ASP A CA 1
ATOM 785 C C . ASP A 1 102 ? -11.537 -5.194 14.227 1.00 97.75 102 ASP A C 1
ATOM 787 O O . ASP A 1 102 ? -11.476 -4.930 13.022 1.00 97.75 102 ASP A O 1
ATOM 791 N N . ALA A 1 103 ? -10.540 -5.819 14.852 1.00 97.94 103 ALA A N 1
ATOM 792 C CA . ALA A 1 103 ? -9.327 -6.257 14.173 1.00 97.94 103 ALA A CA 1
ATOM 793 C C . ALA A 1 103 ? -9.590 -7.204 12.985 1.00 97.94 103 ALA A C 1
ATOM 795 O O . ALA A 1 103 ? -8.863 -7.158 11.994 1.00 97.94 103 ALA A O 1
ATOM 796 N N . ARG A 1 104 ? -10.626 -8.052 13.040 1.00 96.75 104 ARG A N 1
ATOM 797 C CA . ARG A 1 104 ? -10.936 -8.988 11.950 1.00 96.75 104 ARG A CA 1
ATOM 798 C C . ARG A 1 104 ? -11.553 -8.257 10.762 1.00 96.75 104 ARG A C 1
ATOM 800 O O . ARG A 1 104 ? -11.180 -8.544 9.625 1.00 96.75 104 ARG A O 1
ATOM 807 N N . GLU A 1 105 ? -12.480 -7.333 11.008 1.00 97.88 105 GLU A N 1
ATOM 808 C CA . GLU A 1 105 ? -13.050 -6.478 9.962 1.00 97.88 105 GLU A CA 1
ATOM 809 C C . GLU A 1 105 ? -11.967 -5.582 9.334 1.00 97.88 105 GLU A C 1
ATOM 811 O O . GLU A 1 105 ? -11.937 -5.433 8.112 1.00 97.88 105 GLU A O 1
ATOM 816 N N . ALA A 1 106 ? -11.029 -5.064 10.134 1.00 98.31 106 ALA A N 1
ATOM 817 C CA . ALA A 1 106 ? -9.894 -4.284 9.641 1.00 98.31 106 ALA A CA 1
ATOM 818 C C . ALA A 1 106 ? -8.929 -5.108 8.776 1.00 98.31 106 ALA A C 1
ATOM 820 O O . ALA A 1 106 ? -8.570 -4.680 7.680 1.00 98.31 106 ALA A O 1
ATOM 821 N N . LEU A 1 107 ? -8.564 -6.316 9.218 1.00 97.94 107 LEU A N 1
ATOM 822 C CA . LEU A 1 107 ? -7.726 -7.224 8.433 1.00 97.94 107 LEU A CA 1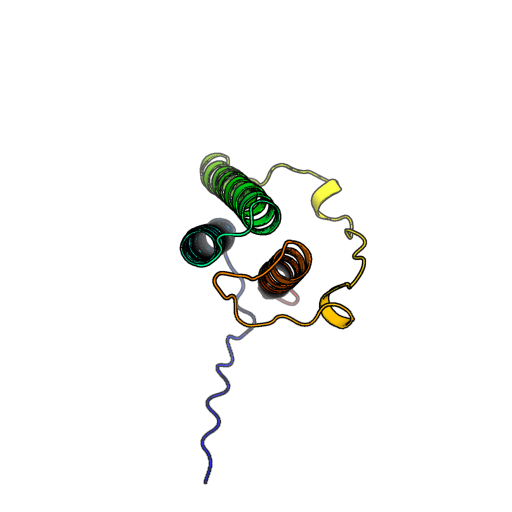
ATOM 823 C C . LEU A 1 107 ? -8.399 -7.602 7.108 1.00 97.94 107 LEU A C 1
ATOM 825 O O . LEU A 1 107 ? -7.755 -7.592 6.064 1.00 97.94 107 LEU A O 1
ATOM 829 N N . ALA A 1 108 ? -9.702 -7.900 7.132 1.00 97.75 108 ALA A N 1
ATOM 830 C CA . ALA A 1 108 ? -10.460 -8.165 5.913 1.00 97.75 108 ALA A CA 1
ATOM 831 C C . ALA A 1 108 ? -10.429 -6.954 4.969 1.00 97.75 108 ALA A C 1
ATOM 833 O O . ALA A 1 108 ? -10.208 -7.115 3.773 1.00 97.75 108 ALA A O 1
ATOM 834 N N . TYR A 1 109 ? -10.602 -5.739 5.492 1.00 98.00 109 TYR A N 1
ATO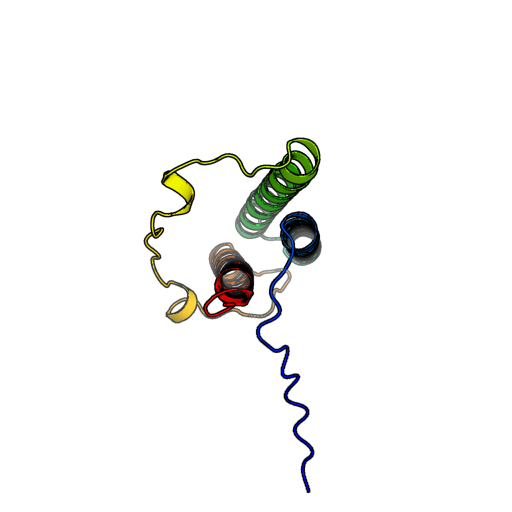M 835 C CA . TYR A 1 109 ? -10.505 -4.523 4.688 1.00 98.00 109 TYR A CA 1
ATOM 836 C C . TYR A 1 109 ? -9.130 -4.379 4.019 1.00 98.00 109 TYR A C 1
ATOM 838 O O . TYR A 1 109 ? -9.085 -4.152 2.809 1.00 98.00 109 TYR A O 1
ATOM 846 N N . ALA A 1 110 ? -8.043 -4.557 4.779 1.00 97.75 110 ALA A N 1
ATOM 847 C CA . ALA A 1 110 ? -6.671 -4.484 4.275 1.00 97.75 110 ALA A CA 1
ATOM 848 C C . ALA A 1 110 ? -6.414 -5.530 3.178 1.00 97.75 110 ALA A C 1
ATOM 850 O O . ALA A 1 110 ? -6.023 -5.173 2.077 1.00 97.75 110 ALA A O 1
ATOM 851 N N . ILE A 1 111 ? -6.778 -6.800 3.404 1.00 96.62 111 ILE A N 1
ATOM 852 C CA . ILE A 1 111 ? -6.635 -7.885 2.409 1.00 96.62 111 ILE A CA 1
ATOM 853 C C . ILE A 1 111 ? -7.271 -7.528 1.059 1.00 96.62 111 ILE A C 1
ATOM 855 O O . ILE A 1 111 ? -6.739 -7.875 0.006 1.00 96.62 111 ILE A O 1
ATOM 859 N N . HIS A 1 112 ? -8.438 -6.884 1.070 1.00 96.88 112 HIS A N 1
ATOM 860 C CA . HIS A 1 112 ? -9.108 -6.488 -0.171 1.00 96.88 112 HIS A CA 1
ATOM 861 C C . HIS A 1 112 ? -8.475 -5.262 -0.826 1.00 96.88 112 HIS A C 1
ATOM 863 O O . HIS A 1 112 ? -8.573 -5.137 -2.043 1.00 96.88 112 HIS A O 1
ATOM 869 N N . LEU A 1 113 ? -7.851 -4.374 -0.051 1.00 96.12 113 LEU A N 1
ATOM 870 C CA . LEU A 1 113 ? -7.068 -3.269 -0.596 1.00 96.12 113 LEU A CA 1
ATOM 871 C C . LEU A 1 113 ? -5.807 -3.806 -1.288 1.00 96.12 113 LEU A C 1
ATOM 873 O O . LEU A 1 113 ? -5.641 -3.572 -2.480 1.00 96.12 113 LEU A O 1
ATOM 877 N N . GLU A 1 114 ? -5.048 -4.663 -0.601 1.00 95.56 114 GLU A N 1
ATOM 878 C CA . GLU A 1 114 ? -3.845 -5.309 -1.147 1.00 95.56 114 GLU A CA 1
ATOM 879 C C . GLU A 1 114 ? -4.133 -6.180 -2.368 1.00 95.56 114 GLU A C 1
ATOM 881 O O . GLU A 1 114 ? -3.353 -6.240 -3.315 1.00 95.56 114 GLU A O 1
ATOM 886 N N . LYS A 1 115 ? -5.289 -6.853 -2.395 1.00 94.50 115 LYS A N 1
ATOM 887 C CA . LYS A 1 115 ? -5.723 -7.575 -3.595 1.00 94.50 115 LYS A CA 1
ATOM 888 C C . LYS A 1 115 ? -5.846 -6.639 -4.801 1.00 94.50 115 LYS A C 1
ATOM 890 O O . LYS A 1 115 ? -5.449 -7.024 -5.896 1.00 94.50 115 LYS A O 1
ATOM 895 N N . GLY A 1 116 ? -6.369 -5.430 -4.599 1.00 93.06 116 GLY A N 1
ATOM 896 C CA . GLY A 1 116 ? -6.429 -4.406 -5.641 1.00 93.06 116 GLY A CA 1
ATOM 897 C C . GLY A 1 116 ? -5.040 -4.003 -6.137 1.00 93.06 116 GLY A C 1
ATOM 898 O O . GLY A 1 116 ? -4.845 -3.900 -7.349 1.00 93.06 116 GLY A O 1
ATOM 899 N N . SER A 1 117 ? -4.074 -3.859 -5.226 1.00 93.56 117 SER A N 1
ATOM 900 C CA . SER A 1 117 ? -2.667 -3.590 -5.551 1.00 93.56 117 SER A CA 1
ATOM 901 C C . SER A 1 117 ? -2.047 -4.730 -6.367 1.00 93.56 117 SER A C 1
ATOM 903 O O . SER A 1 117 ? -1.440 -4.501 -7.412 1.00 93.56 117 SER A O 1
ATOM 905 N N . ILE A 1 118 ? -2.276 -5.987 -5.974 1.00 91.50 118 ILE A N 1
ATOM 906 C CA . ILE A 1 118 ? -1.819 -7.166 -6.729 1.00 91.50 118 ILE A CA 1
ATOM 907 C C . ILE A 1 118 ? -2.418 -7.182 -8.142 1.00 91.50 118 ILE A C 1
ATOM 909 O O . ILE A 1 118 ? -1.686 -7.378 -9.114 1.00 91.50 118 ILE A O 1
ATOM 913 N N . ASP A 1 119 ? -3.726 -6.951 -8.280 1.00 91.38 119 ASP A N 1
ATOM 914 C CA . ASP A 1 119 ? -4.399 -6.913 -9.585 1.00 91.38 119 ASP A CA 1
ATOM 915 C C . ASP A 1 119 ? -3.853 -5.766 -10.463 1.00 91.38 119 ASP A C 1
ATOM 917 O O . ASP A 1 119 ? -3.724 -5.903 -11.684 1.00 91.38 119 ASP A O 1
ATOM 921 N N . PHE A 1 120 ? -3.501 -4.628 -9.856 1.00 92.25 120 PHE A N 1
ATOM 922 C CA . PHE A 1 120 ? -2.811 -3.528 -10.529 1.00 92.25 120 PHE A CA 1
ATOM 923 C C . PHE A 1 120 ? -1.428 -3.953 -11.044 1.00 92.25 120 PHE A C 1
ATOM 925 O O . PHE A 1 120 ? -1.191 -3.865 -12.251 1.00 92.25 120 PHE A O 1
ATOM 932 N N . TYR A 1 121 ? -0.558 -4.485 -10.181 1.00 89.88 121 TYR A N 1
ATOM 933 C CA . TYR A 1 121 ? 0.791 -4.916 -10.563 1.00 89.88 121 TYR A CA 1
ATOM 934 C C . TYR A 1 121 ? 0.775 -6.015 -11.627 1.00 89.88 121 TYR A C 1
ATOM 936 O O . TYR A 1 121 ? 1.568 -5.979 -12.568 1.00 89.88 121 TYR A O 1
ATOM 944 N N . GLN A 1 122 ? -0.168 -6.957 -11.545 1.00 88.38 122 GLN A N 1
ATOM 945 C CA . GLN A 1 122 ? -0.338 -7.990 -12.565 1.00 88.38 122 GLN A CA 1
ATOM 946 C C . GLN A 1 122 ? -0.690 -7.393 -13.928 1.00 88.38 122 GLN A C 1
ATOM 948 O O . GLN A 1 122 ? -0.082 -7.775 -14.926 1.00 88.38 122 GLN A O 1
ATOM 953 N N . ARG A 1 123 ? -1.633 -6.445 -13.991 1.00 87.75 123 ARG A N 1
ATOM 954 C CA . ARG A 1 123 ? -1.974 -5.766 -15.252 1.00 87.75 123 ARG A CA 1
ATOM 955 C C . ARG A 1 123 ? -0.795 -4.973 -15.801 1.00 87.75 123 ARG A C 1
ATOM 957 O O . ARG A 1 123 ? -0.484 -5.104 -16.978 1.00 87.75 123 ARG A O 1
ATOM 964 N N . MET A 1 124 ? -0.108 -4.219 -14.947 1.00 87.00 124 MET A N 1
ATOM 965 C CA . MET A 1 124 ? 1.064 -3.443 -15.348 1.00 87.00 124 MET A CA 1
ATOM 966 C C . MET A 1 124 ? 2.182 -4.343 -15.897 1.00 87.00 124 MET A C 1
ATOM 968 O O . MET A 1 124 ? 2.744 -4.038 -16.944 1.00 87.00 124 MET A O 1
ATOM 972 N N . SER A 1 125 ? 2.450 -5.489 -15.256 1.00 82.69 125 SER A N 1
ATOM 973 C CA . SER A 1 125 ? 3.470 -6.449 -15.714 1.00 82.69 125 SER A CA 1
ATOM 974 C C . SER A 1 125 ? 3.148 -7.091 -17.069 1.00 82.69 125 SER A C 1
ATOM 976 O O . SER A 1 125 ? 4.057 -7.398 -17.836 1.00 82.69 125 SER A O 1
ATOM 978 N N . LYS A 1 126 ? 1.858 -7.254 -17.386 1.00 81.75 126 LYS A N 1
ATOM 979 C CA . LYS A 1 126 ? 1.385 -7.843 -18.645 1.00 81.75 126 LYS A CA 1
ATOM 980 C C . LYS A 1 126 ? 1.294 -6.846 -19.794 1.00 81.75 126 LYS A C 1
ATOM 982 O O . LYS A 1 126 ? 1.206 -7.275 -20.936 1.00 81.75 126 LYS A O 1
ATOM 987 N N . GLY A 1 127 ? 1.360 -5.540 -19.529 1.00 71.50 127 GLY A N 1
ATOM 988 C CA . GLY A 1 127 ? 1.203 -4.497 -20.552 1.00 71.50 127 GLY A CA 1
ATOM 989 C C . GLY A 1 127 ? 2.219 -4.552 -21.704 1.00 71.50 127 GLY A C 1
ATOM 990 O O . GLY A 1 127 ? 1.992 -3.936 -22.740 1.00 71.50 127 GLY A O 1
ATOM 991 N N . CYS A 1 128 ? 3.316 -5.307 -21.557 1.00 62.47 128 CYS A N 1
ATOM 992 C CA . CYS A 1 128 ? 4.295 -5.564 -22.620 1.00 62.47 128 CYS A CA 1
ATOM 993 C C . CYS A 1 128 ? 4.332 -7.038 -23.097 1.00 62.47 128 CYS A C 1
ATOM 995 O O . CYS A 1 128 ? 5.172 -7.374 -23.934 1.00 62.47 128 CYS A O 1
ATOM 997 N N . GLU A 1 129 ? 3.468 -7.937 -22.600 1.00 58.97 129 GLU A N 1
ATOM 998 C CA . GLU A 1 129 ? 3.394 -9.320 -23.098 1.00 58.97 129 GLU A CA 1
ATOM 999 C C . GLU A 1 129 ? 2.874 -9.322 -24.548 1.00 58.97 129 GLU A C 1
ATOM 1001 O O . GLU A 1 129 ? 1.697 -9.088 -24.804 1.00 58.97 129 GLU A O 1
ATOM 1006 N N . GLY A 1 130 ? 3.759 -9.590 -25.517 1.00 48.53 130 GLY A N 1
ATOM 1007 C CA . GLY A 1 130 ? 3.409 -9.677 -26.942 1.00 48.53 130 GLY A CA 1
ATOM 1008 C C . GLY A 1 130 ? 3.770 -8.459 -27.802 1.00 48.53 130 GLY A C 1
ATOM 1009 O O . GLY A 1 130 ? 3.404 -8.434 -28.978 1.00 48.53 130 GLY A O 1
ATOM 1010 N N . ALA A 1 131 ? 4.503 -7.476 -27.266 1.00 42.38 131 ALA A N 1
ATOM 1011 C CA . ALA A 1 131 ? 5.187 -6.482 -28.098 1.00 42.38 131 ALA A CA 1
ATOM 1012 C C . ALA A 1 131 ? 6.295 -7.170 -28.942 1.00 42.38 131 ALA A C 1
ATOM 1014 O O . ALA A 1 131 ? 6.947 -8.078 -28.420 1.00 42.38 131 ALA A O 1
ATOM 1015 N N . PRO A 1 132 ? 6.469 -6.813 -30.234 1.00 42.56 132 PRO A N 1
ATOM 1016 C CA . PRO A 1 132 ? 7.427 -7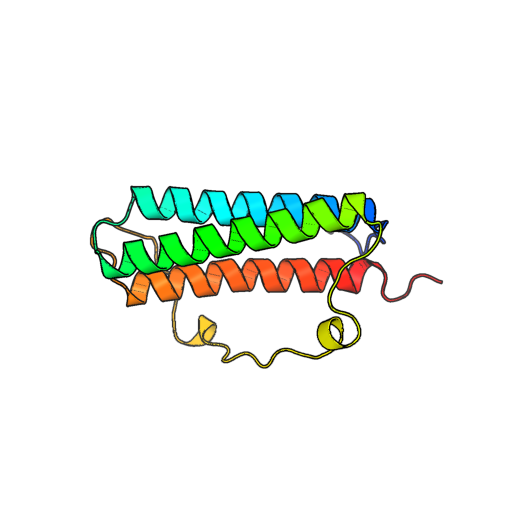.461 -31.138 1.00 42.56 132 PRO A CA 1
ATOM 1017 C C . PRO A 1 132 ? 8.893 -7.305 -30.720 1.00 42.56 132 PRO A C 1
ATOM 1019 O O . PRO A 1 132 ? 9.227 -6.284 -30.076 1.00 42.56 132 PRO A O 1
#

Secondary structure (DSSP, 8-state):
-----------PPPPHHHHHHHHHHHHHHHHHHHHHHHHH---HHHHHHHHHHHHHHHHHHHHHHHHHHHTS-S-GGGGGSPPP---GGGTS------TT--HHHHHHHHHHHHHHHHHHHHHHHHTTTT--